Protein AF-A0A4D4KSX8-F1 (afdb_monomer)

Foldseek 3Di:
DDDDDDPPPPDDDPDDDPDVVVVLVVLQVVLVFFKKKWFFPCLVVLCVQQDDPPKDWDDDPPGSIIIIPPDDLVRSVVSCVVVVTDTPDIDTGGDDSVRSVCVVCVVVVVVVVVVVVVVVVVVVVVVVVVVVVVCVVPDPPCPPPPPDDDDPVCVVVVVVVVVPDDDD

Nearest PDB structures (foldseek):
  6wm2-assembly1_O  TM=2.993E-01  e=2.387E-01  Homo sapiens
  7dah-assembly1_A  TM=4.010E-01  e=4.544E-01  Vibrio cholerae M66-2
  5x11-assembly2_E  TM=2.199E-01  e=6.361E+00  Bacillus spizizenii str. W23

Radius of gyration: 37.86 Å; Cα contacts (8 Å, |Δi|>4): 133; chains: 1; bounding box: 85×54×89 Å

Organism: Streptomyces violaceusniger (NCBI:txid68280)

Structure (mmCIF, N/CA/C/O backbone):
data_AF-A0A4D4KSX8-F1
#
_entry.id   AF-A0A4D4KSX8-F1
#
loop_
_atom_site.group_PDB
_atom_site.id
_atom_site.type_symbol
_atom_site.label_atom_id
_atom_site.label_alt_id
_atom_site.label_comp_id
_atom_site.label_asym_id
_atom_site.label_entity_id
_atom_site.label_seq_id
_atom_site.pdbx_PDB_ins_code
_atom_site.Cartn_x
_atom_site.Cartn_y
_atom_site.Cartn_z
_atom_site.occupancy
_atom_site.B_iso_or_equiv
_atom_site.auth_seq_id
_atom_site.auth_comp_id
_atom_site.auth_asym_id
_atom_site.auth_atom_id
_atom_site.pdbx_PDB_model_num
ATOM 1 N N . MET A 1 1 ? -22.539 -34.783 -54.416 1.00 39.75 1 MET A N 1
ATOM 2 C CA . MET A 1 1 ? -21.973 -34.275 -53.146 1.00 39.75 1 MET A CA 1
ATOM 3 C C . MET A 1 1 ? -22.521 -32.879 -52.901 1.00 39.75 1 MET A C 1
ATOM 5 O O . MET A 1 1 ? -22.387 -32.039 -53.778 1.00 39.75 1 MET A O 1
ATOM 9 N N . ARG A 1 2 ? -23.217 -32.659 -51.780 1.00 43.19 2 ARG A N 1
ATOM 10 C CA . ARG A 1 2 ? -23.887 -31.394 -51.440 1.00 43.19 2 ARG A CA 1
ATOM 11 C C . ARG A 1 2 ? -23.178 -30.806 -50.218 1.00 43.19 2 ARG A C 1
ATOM 13 O O . ARG A 1 2 ? -23.174 -31.438 -49.169 1.00 43.19 2 ARG A O 1
ATOM 20 N N . TRP A 1 3 ? -22.543 -29.652 -50.384 1.00 31.44 3 TRP A N 1
ATOM 21 C CA . TRP A 1 3 ? -21.890 -28.908 -49.305 1.00 31.44 3 TRP A CA 1
ATOM 22 C C . TRP A 1 3 ? -22.972 -28.233 -48.443 1.00 31.44 3 TRP A C 1
ATOM 24 O O . TRP A 1 3 ? -23.897 -27.642 -49.002 1.00 31.44 3 TRP A O 1
ATOM 34 N N . GLN A 1 4 ? -22.893 -28.335 -47.113 1.00 44.81 4 GLN A N 1
ATOM 35 C CA . GLN A 1 4 ? -23.732 -27.551 -46.194 1.00 44.81 4 GLN A CA 1
ATOM 36 C C . GLN A 1 4 ? -22.850 -26.575 -45.403 1.00 44.81 4 GLN A C 1
ATOM 38 O O . GLN A 1 4 ? -21.812 -27.002 -44.896 1.00 44.81 4 GLN A O 1
ATOM 43 N N . PRO A 1 5 ? -23.230 -25.289 -45.276 1.00 50.88 5 PRO A N 1
ATOM 44 C CA . PRO A 1 5 ? -22.458 -24.329 -44.504 1.00 50.88 5 PRO A CA 1
ATOM 45 C C . PRO A 1 5 ? -22.745 -24.513 -43.012 1.00 50.88 5 PRO A C 1
ATOM 47 O O . PRO A 1 5 ? -23.901 -24.636 -42.599 1.00 50.88 5 PRO A O 1
ATOM 50 N N . VAL A 1 6 ? -21.694 -24.511 -42.192 1.00 56.44 6 VAL A N 1
ATOM 51 C CA . VAL A 1 6 ? -21.843 -24.531 -40.738 1.00 56.44 6 VAL A CA 1
ATOM 52 C C . VAL A 1 6 ? -22.424 -23.182 -40.296 1.00 56.44 6 VAL A C 1
ATOM 54 O O . VAL A 1 6 ? -21.813 -22.125 -40.443 1.00 56.44 6 VAL A O 1
ATOM 57 N N . GLN A 1 7 ? -23.661 -23.208 -39.803 1.00 59.38 7 GLN A N 1
ATOM 58 C CA . GLN A 1 7 ? -24.263 -22.102 -39.064 1.00 59.38 7 GLN A CA 1
ATOM 59 C C . GLN A 1 7 ? -23.554 -22.040 -37.708 1.00 59.38 7 GLN A C 1
ATOM 61 O O . GLN A 1 7 ? -23.976 -22.671 -36.736 1.00 59.38 7 GLN A O 1
ATOM 66 N N . GLN A 1 8 ? -22.416 -21.346 -37.660 1.00 54.22 8 GLN A N 1
ATOM 67 C CA . GLN A 1 8 ? -21.675 -21.141 -36.424 1.00 54.22 8 GLN A CA 1
ATOM 68 C C . GLN A 1 8 ? -22.511 -20.221 -35.528 1.00 54.22 8 GLN A C 1
ATOM 70 O O . GLN A 1 8 ? -22.573 -19.006 -35.720 1.00 54.22 8 GLN A O 1
ATOM 75 N N . ARG A 1 9 ? -23.195 -20.835 -34.557 1.00 50.84 9 ARG A N 1
ATOM 76 C CA . ARG A 1 9 ? -23.792 -20.149 -33.413 1.00 50.84 9 ARG A CA 1
ATOM 77 C C . ARG A 1 9 ? -22.776 -19.155 -32.855 1.00 50.84 9 ARG A C 1
ATOM 79 O O . ARG A 1 9 ? -21.651 -19.555 -32.553 1.00 50.84 9 ARG A O 1
ATOM 86 N N . ARG A 1 10 ? -23.185 -17.892 -32.688 1.00 53.47 10 ARG A N 1
ATOM 87 C CA . ARG A 1 10 ? -22.515 -16.955 -31.779 1.00 53.47 10 ARG A CA 1
ATOM 88 C C . ARG A 1 10 ? -22.581 -17.583 -30.386 1.00 53.47 10 ARG A C 1
ATOM 90 O O . ARG A 1 10 ? -23.589 -17.458 -29.709 1.00 53.47 10 ARG A O 1
ATOM 97 N N . GLN A 1 11 ? -21.576 -18.366 -30.025 1.00 57.44 11 GLN A N 1
ATOM 98 C CA . GLN A 1 11 ? -21.340 -18.736 -28.640 1.00 57.44 11 GLN A CA 1
ATOM 99 C C . GLN A 1 11 ? -20.521 -17.584 -28.065 1.00 57.44 11 GLN A C 1
ATOM 101 O O . GLN A 1 11 ? -19.457 -17.270 -28.605 1.00 57.44 11 GLN A O 1
ATOM 106 N N . GLU A 1 12 ? -21.073 -16.885 -27.070 1.00 53.00 12 GLU A N 1
ATOM 107 C CA . GLU A 1 12 ? -20.368 -15.815 -26.374 1.00 53.00 12 GLU A CA 1
ATOM 108 C C . GLU A 1 12 ? -19.000 -16.310 -25.867 1.00 53.00 12 GLU A C 1
ATOM 110 O O . GLU A 1 12 ? -18.851 -17.432 -25.382 1.00 53.00 12 GLU A O 1
ATOM 115 N N . CYS A 1 13 ? -17.979 -15.472 -26.039 1.00 45.88 13 CYS A N 1
ATOM 116 C CA . CYS A 1 13 ? -16.598 -15.767 -25.671 1.00 45.88 13 CYS A CA 1
ATOM 117 C C . CYS A 1 13 ? -16.455 -15.878 -24.134 1.00 45.88 13 CYS A C 1
ATOM 119 O O . CYS A 1 13 ? -16.948 -14.992 -23.438 1.00 45.88 13 CYS A O 1
ATOM 121 N N . PRO A 1 14 ? -15.747 -16.889 -23.583 1.00 55.28 14 PRO A N 1
ATOM 122 C CA . PRO A 1 14 ? -15.640 -17.119 -22.134 1.00 55.28 14 PRO A CA 1
ATOM 123 C C . PRO A 1 14 ? -14.731 -16.126 -21.387 1.00 55.28 14 PRO A C 1
ATOM 125 O O . PRO A 1 14 ? -14.620 -16.197 -20.167 1.00 55.28 14 PRO A O 1
ATOM 128 N N . ILE A 1 15 ? -14.089 -15.193 -22.092 1.00 54.66 15 ILE A N 1
ATOM 129 C CA . ILE A 1 15 ? -13.319 -14.102 -21.487 1.00 54.66 15 ILE A CA 1
ATOM 130 C C . ILE A 1 15 ? -14.170 -12.832 -21.461 1.00 54.66 15 ILE A C 1
ATOM 132 O O . ILE A 1 15 ? -14.064 -11.966 -22.330 1.00 54.66 15 ILE A O 1
ATOM 136 N N . ALA A 1 16 ? -15.050 -12.728 -20.465 1.00 61.53 16 ALA A N 1
ATOM 137 C CA . ALA A 1 16 ? -15.688 -11.457 -20.150 1.00 61.53 16 ALA A CA 1
ATOM 138 C C . ALA A 1 16 ? -14.582 -10.422 -19.886 1.00 61.53 16 ALA A C 1
ATOM 140 O O . ALA A 1 16 ? -13.744 -10.620 -19.006 1.00 61.53 16 ALA A O 1
ATOM 141 N N . ARG A 1 17 ? -14.535 -9.340 -20.676 1.00 61.88 17 ARG A N 1
ATOM 142 C CA . ARG A 1 17 ? -13.684 -8.197 -20.329 1.00 61.88 17 ARG A CA 1
ATOM 143 C C . ARG A 1 17 ? -14.209 -7.644 -19.001 1.00 61.88 17 ARG A C 1
ATOM 145 O O . ARG A 1 17 ? -15.405 -7.366 -18.939 1.00 61.88 17 ARG A O 1
ATOM 152 N N . PRO A 1 18 ? -13.369 -7.500 -17.966 1.00 61.62 18 PRO A N 1
ATOM 153 C CA . PRO A 1 18 ? -13.794 -6.830 -16.747 1.00 61.62 18 PRO A CA 1
ATOM 154 C C . PRO A 1 18 ? -14.253 -5.408 -17.082 1.00 61.62 18 PRO A C 1
ATOM 156 O O . PRO A 1 18 ? -13.638 -4.730 -17.910 1.00 61.62 18 PRO A O 1
ATOM 159 N N . GLU A 1 19 ? -15.347 -4.979 -16.452 1.00 68.25 19 GLU A N 1
ATOM 160 C CA . GLU A 1 19 ? -15.811 -3.594 -16.518 1.00 68.25 19 GLU A CA 1
ATOM 161 C C . GLU A 1 19 ? -14.662 -2.651 -16.107 1.00 68.25 19 GLU A C 1
ATOM 163 O O . GLU A 1 19 ? -13.876 -2.998 -15.215 1.00 68.25 19 GLU A O 1
ATOM 168 N N . PRO A 1 20 ? -14.527 -1.472 -16.738 1.00 70.06 20 PRO A N 1
ATOM 169 C CA . PRO A 1 20 ? -13.391 -0.571 -16.527 1.00 70.06 20 PRO A CA 1
ATOM 170 C C . PRO A 1 20 ? -13.176 -0.185 -15.054 1.00 70.06 20 PRO A C 1
ATOM 172 O O . PRO A 1 20 ? -12.032 -0.056 -14.620 1.00 70.06 20 PRO A O 1
ATOM 175 N N . ASP A 1 21 ? -14.246 -0.094 -14.262 1.00 68.00 21 ASP A N 1
ATOM 176 C CA . ASP A 1 21 ? -14.169 0.204 -12.826 1.00 68.00 21 ASP A CA 1
ATOM 177 C C . ASP A 1 21 ? -13.511 -0.928 -12.016 1.00 68.00 21 ASP A C 1
ATOM 179 O O . ASP A 1 21 ? -12.827 -0.682 -11.023 1.00 68.00 21 ASP A O 1
ATOM 183 N N . LEU A 1 22 ? -13.676 -2.177 -12.458 1.00 66.88 22 LEU A N 1
ATOM 184 C CA . LEU A 1 22 ? -13.124 -3.365 -11.805 1.00 66.88 22 LEU A CA 1
ATOM 185 C C . LEU A 1 22 ? -11.634 -3.531 -12.131 1.00 66.88 22 LEU A C 1
ATOM 187 O O . LEU A 1 22 ? -10.848 -3.889 -11.258 1.00 66.88 22 LEU A O 1
ATOM 191 N N . LEU A 1 23 ? -11.240 -3.184 -13.362 1.00 72.44 23 LEU A N 1
ATOM 192 C CA . LEU A 1 23 ? -9.834 -3.047 -13.765 1.00 72.44 23 LEU A CA 1
ATOM 193 C C . LEU A 1 23 ? -9.110 -1.972 -12.951 1.00 72.44 23 LEU A C 1
ATOM 195 O O . LEU A 1 23 ? -7.971 -2.170 -12.538 1.00 72.44 23 LEU A O 1
ATOM 199 N N . LEU A 1 24 ? -9.775 -0.841 -12.710 1.00 72.38 24 LEU A N 1
ATOM 200 C CA . LEU A 1 24 ? -9.222 0.257 -11.927 1.00 72.38 24 LEU A CA 1
ATOM 201 C C . LEU A 1 24 ? -9.035 -0.126 -10.453 1.00 72.38 24 LEU A C 1
ATOM 203 O O . LEU A 1 24 ? -7.970 0.115 -9.886 1.00 72.38 24 LEU A O 1
ATOM 207 N N . ALA A 1 25 ? -10.059 -0.723 -9.838 1.00 67.88 25 ALA A N 1
ATOM 208 C CA . ALA A 1 25 ? -9.995 -1.171 -8.449 1.00 67.88 25 ALA A CA 1
ATOM 209 C C . ALA A 1 25 ? -8.891 -2.216 -8.241 1.00 67.88 25 ALA A C 1
ATOM 211 O O . ALA A 1 25 ? -8.173 -2.168 -7.243 1.00 67.88 25 ALA A O 1
ATOM 212 N N . GLU A 1 26 ? -8.720 -3.116 -9.209 1.00 66.81 26 GLU A N 1
ATOM 213 C CA . GLU A 1 26 ? -7.671 -4.128 -9.182 1.00 66.81 26 GLU A CA 1
ATOM 214 C C . GLU A 1 26 ? -6.273 -3.519 -9.309 1.00 66.81 26 GLU A C 1
ATOM 216 O O . GLU A 1 26 ? -5.395 -3.846 -8.517 1.00 66.81 26 GLU A O 1
ATOM 221 N N . LEU A 1 27 ? -6.084 -2.569 -10.228 1.00 70.25 27 LEU A N 1
ATOM 222 C CA . LEU A 1 27 ? -4.806 -1.877 -10.399 1.00 70.25 27 LEU A CA 1
ATOM 223 C C . LEU A 1 27 ? -4.390 -1.121 -9.130 1.00 70.25 27 LEU A C 1
ATOM 225 O O . LEU A 1 27 ? -3.236 -1.173 -8.709 1.00 70.25 27 LEU A O 1
ATOM 229 N N . VAL A 1 28 ? -5.335 -0.421 -8.498 1.00 70.00 28 VAL A N 1
ATOM 230 C CA . VAL A 1 28 ? -5.083 0.285 -7.236 1.00 70.00 28 VAL A CA 1
ATOM 231 C C . VAL A 1 28 ? -4.750 -0.716 -6.130 1.00 70.00 28 VAL A C 1
ATOM 233 O O . VAL A 1 28 ? -3.839 -0.461 -5.349 1.00 70.00 28 VAL A O 1
ATOM 236 N N . ARG A 1 29 ? -5.426 -1.870 -6.078 1.00 64.69 29 ARG A N 1
ATOM 237 C CA . ARG A 1 29 ? -5.155 -2.941 -5.109 1.00 64.69 29 ARG A CA 1
ATOM 238 C C . ARG A 1 29 ? -3.765 -3.553 -5.292 1.00 64.69 29 ARG A C 1
ATOM 240 O O . ARG A 1 29 ? -3.052 -3.689 -4.301 1.00 64.69 29 ARG A O 1
ATOM 247 N N . GLU A 1 30 ? -3.371 -3.875 -6.524 1.00 62.47 30 GLU A N 1
ATOM 248 C CA . GLU A 1 30 ? -2.031 -4.388 -6.848 1.00 62.47 30 GLU A CA 1
ATOM 249 C C . GLU A 1 30 ? -0.929 -3.380 -6.494 1.00 62.47 30 GLU A C 1
ATOM 251 O O . GLU A 1 30 ? 0.123 -3.772 -5.995 1.00 62.47 30 GLU A O 1
ATOM 256 N N . ALA A 1 31 ? -1.197 -2.081 -6.644 1.00 62.41 31 ALA A N 1
ATOM 257 C CA . ALA A 1 31 ? -0.298 -1.006 -6.223 1.00 62.41 31 ALA A CA 1
ATOM 258 C C . ALA A 1 31 ? -0.326 -0.709 -4.701 1.00 62.41 31 ALA A C 1
ATOM 260 O O . ALA A 1 31 ? 0.245 0.286 -4.256 1.00 62.41 31 ALA A O 1
ATOM 261 N N . GLY A 1 32 ? -0.995 -1.533 -3.879 1.00 61.25 32 GLY A N 1
ATOM 262 C CA . GLY A 1 32 ? -1.063 -1.371 -2.415 1.00 61.25 32 GLY A CA 1
ATOM 263 C C . GLY A 1 32 ? -2.142 -0.397 -1.914 1.00 61.25 32 GLY A C 1
ATOM 264 O O . GLY A 1 32 ? -2.080 0.100 -0.788 1.00 61.25 32 GLY A O 1
ATOM 265 N N . GLY A 1 33 ? -3.140 -0.098 -2.741 1.00 64.25 33 GLY A N 1
ATOM 266 C CA . GLY A 1 33 ? -4.096 0.992 -2.553 1.00 64.25 33 GLY A CA 1
ATOM 267 C C . GLY A 1 33 ? -5.316 0.733 -1.676 1.00 64.25 33 GLY A C 1
ATOM 268 O O . GLY A 1 33 ? -6.119 1.650 -1.534 1.00 64.25 33 GLY A O 1
ATOM 269 N N . ASP A 1 34 ? -5.453 -0.435 -1.047 1.00 75.62 34 ASP A N 1
ATOM 270 C CA . ASP A 1 34 ? -6.447 -0.642 0.021 1.00 75.62 34 ASP A CA 1
ATOM 271 C C . ASP A 1 34 ? -5.747 -1.029 1.328 1.00 75.62 34 ASP A C 1
ATOM 273 O O . ASP A 1 34 ? -5.920 -2.108 1.898 1.00 75.62 34 ASP A O 1
ATOM 277 N N . THR A 1 35 ? -4.866 -0.126 1.759 1.00 88.62 35 THR A N 1
ATOM 278 C CA . THR A 1 35 ? -4.089 -0.261 2.989 1.00 88.62 35 THR A CA 1
ATOM 279 C C . THR A 1 35 ? -4.730 0.570 4.095 1.00 88.62 35 THR A C 1
ATOM 281 O O . THR A 1 35 ? -5.058 1.743 3.915 1.00 88.62 35 THR A O 1
ATOM 284 N N . VAL A 1 36 ? -4.865 0.003 5.287 1.00 94.06 36 VAL A N 1
ATOM 285 C CA . VAL A 1 36 ? -5.298 0.715 6.490 1.00 94.06 36 VAL A CA 1
ATOM 286 C C . VAL A 1 36 ? -4.081 1.068 7.333 1.00 94.06 36 VAL A C 1
ATOM 288 O O . VAL A 1 36 ? -3.314 0.196 7.736 1.00 94.06 36 VAL A O 1
ATOM 291 N N . LYS A 1 37 ? -3.920 2.357 7.633 1.00 95.06 37 LYS A N 1
ATOM 292 C CA . LYS A 1 37 ? -2.956 2.833 8.621 1.00 95.06 37 LYS A CA 1
ATOM 293 C C . LYS A 1 37 ? -3.536 2.643 10.019 1.00 95.06 37 LYS A C 1
ATOM 295 O O . LYS A 1 37 ? -4.665 3.059 10.288 1.00 95.06 37 LYS A O 1
ATOM 300 N N . VAL A 1 38 ? -2.743 2.063 10.909 1.00 97.00 38 VAL A N 1
ATOM 301 C CA . VAL A 1 38 ? -3.078 1.862 12.320 1.00 97.00 38 VAL A CA 1
ATOM 302 C C . VAL A 1 38 ? -1.963 2.461 13.166 1.00 97.00 38 VAL A C 1
ATOM 304 O O . VAL A 1 38 ? -0.815 2.055 13.019 1.00 97.00 38 VAL A O 1
ATOM 307 N N . ALA A 1 39 ? -2.282 3.396 14.060 1.00 97.31 39 ALA A N 1
ATOM 308 C CA . ALA A 1 39 ? -1.336 3.893 15.060 1.00 97.31 39 ALA A CA 1
ATOM 309 C C . ALA A 1 39 ? -1.769 3.450 16.461 1.00 97.31 39 ALA A C 1
ATOM 311 O O . ALA A 1 39 ? -2.924 3.635 16.847 1.00 97.31 39 ALA A O 1
ATOM 312 N N . THR A 1 40 ? -0.862 2.845 17.226 1.00 96.62 40 THR A N 1
ATOM 313 C CA . THR A 1 40 ? -1.144 2.273 18.549 1.00 96.62 40 THR A CA 1
ATOM 314 C C . THR A 1 40 ? 0.132 2.074 19.364 1.00 96.62 40 THR A C 1
ATOM 316 O O . THR A 1 40 ? 1.175 1.704 18.835 1.00 96.62 40 THR A O 1
ATOM 319 N N . ARG A 1 41 ? 0.029 2.211 20.691 1.00 93.12 41 ARG A N 1
ATOM 320 C CA . ARG A 1 41 ? 1.125 1.914 21.632 1.00 93.12 41 ARG A CA 1
ATOM 321 C C . ARG A 1 41 ? 1.502 0.429 21.672 1.00 93.12 41 ARG A C 1
ATOM 323 O O . ARG A 1 41 ? 2.564 0.068 22.171 1.00 93.12 41 ARG A O 1
ATOM 330 N N . GLY A 1 42 ? 0.619 -0.450 21.190 1.00 88.56 42 GLY A N 1
ATOM 331 C CA . GLY A 1 42 ? 0.809 -1.901 21.181 1.00 88.56 42 GLY A CA 1
ATOM 332 C C . GLY A 1 42 ? 0.886 -2.497 19.772 1.00 88.56 42 GLY A C 1
ATOM 333 O O . GLY A 1 42 ? 0.045 -3.338 19.447 1.00 88.56 42 GLY A O 1
ATOM 334 N N . PRO A 1 43 ? 1.862 -2.115 18.926 1.00 93.50 43 PRO A N 1
ATOM 335 C CA . PRO A 1 43 ? 1.925 -2.550 17.529 1.00 93.50 43 PRO A CA 1
ATOM 336 C C . PRO A 1 43 ? 2.218 -4.052 17.403 1.00 93.50 43 PRO A C 1
ATOM 338 O O . PRO A 1 43 ? 1.653 -4.718 16.545 1.00 93.50 43 PRO A O 1
ATOM 341 N N . ALA A 1 44 ? 3.042 -4.628 18.286 1.00 92.94 44 ALA A N 1
ATOM 342 C CA . ALA A 1 44 ? 3.283 -6.075 18.312 1.00 92.94 44 ALA A CA 1
ATOM 343 C C . ALA A 1 44 ? 1.994 -6.854 18.625 1.00 92.94 44 ALA A C 1
ATOM 345 O O . ALA A 1 44 ? 1.567 -7.692 17.843 1.00 92.94 44 ALA A O 1
ATOM 346 N N . ARG A 1 45 ? 1.300 -6.472 19.701 1.00 93.94 45 ARG A N 1
ATOM 347 C CA . ARG A 1 45 ? 0.034 -7.101 20.097 1.00 93.94 45 ARG A CA 1
ATOM 348 C C . ARG A 1 45 ? -1.066 -6.929 19.044 1.00 93.94 45 ARG A C 1
ATOM 350 O O . ARG A 1 45 ? -1.893 -7.816 18.866 1.00 93.94 45 ARG A O 1
ATOM 357 N N . SER A 1 46 ? -1.074 -5.798 18.342 1.00 94.69 46 SER A N 1
ATOM 358 C CA . SER A 1 46 ? -1.998 -5.563 17.229 1.00 94.69 46 SER A CA 1
ATOM 359 C C . SER A 1 46 ? -1.700 -6.470 16.041 1.00 94.69 46 SER A C 1
ATOM 361 O O . SER A 1 46 ? -2.639 -7.004 15.464 1.00 94.69 46 SER A O 1
ATOM 363 N N . ARG A 1 47 ? -0.422 -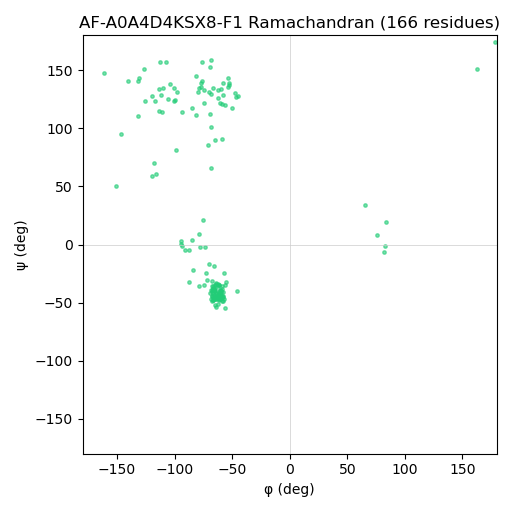6.701 15.700 1.00 95.56 47 ARG A N 1
ATOM 364 C CA . ARG A 1 47 ? -0.053 -7.681 14.665 1.00 95.56 47 ARG A CA 1
ATOM 365 C C . ARG A 1 47 ? -0.603 -9.063 14.998 1.00 95.56 47 ARG A C 1
ATOM 367 O O . ARG A 1 47 ? -1.242 -9.666 14.144 1.00 95.56 47 ARG A O 1
ATOM 374 N N . ASP A 1 48 ? -0.426 -9.510 16.237 1.00 95.12 48 ASP A N 1
ATOM 375 C CA . ASP A 1 48 ? -0.867 -10.841 16.664 1.00 95.12 48 ASP A CA 1
ATOM 376 C C . ASP A 1 48 ? -2.390 -11.015 16.548 1.00 95.12 48 ASP A C 1
ATOM 378 O O . ASP A 1 48 ? -2.870 -12.036 16.067 1.00 95.12 48 ASP A O 1
ATOM 382 N N . VAL A 1 49 ? -3.158 -10.002 16.960 1.00 95.88 49 VAL A N 1
ATOM 383 C CA . VAL A 1 49 ? -4.633 -10.035 16.946 1.00 95.88 49 VAL A CA 1
ATOM 384 C C . VAL A 1 49 ? -5.215 -9.894 15.534 1.00 95.88 49 VAL A C 1
ATOM 386 O O . VAL A 1 49 ? -6.270 -10.454 15.221 1.00 95.88 49 VAL A O 1
ATOM 389 N N . LEU A 1 50 ? -4.565 -9.109 14.675 1.00 96.06 50 LEU A N 1
ATOM 390 C CA . LEU A 1 50 ? -5.046 -8.853 13.318 1.00 96.06 50 LEU A CA 1
ATOM 391 C C . LEU A 1 50 ? -4.629 -9.946 12.331 1.00 96.06 50 LEU A C 1
ATOM 393 O O . LEU A 1 50 ? -5.304 -10.099 11.313 1.00 96.06 50 LEU A O 1
ATOM 397 N N . ALA A 1 51 ? -3.578 -10.712 12.642 1.00 95.25 51 ALA A N 1
ATOM 398 C CA . ALA A 1 51 ? -3.098 -11.806 11.812 1.00 95.25 51 ALA A CA 1
ATOM 399 C C . ALA A 1 51 ? -4.219 -12.797 11.463 1.00 95.25 51 ALA A C 1
ATOM 401 O O . ALA A 1 51 ? -5.066 -13.162 12.282 1.00 95.25 51 ALA A O 1
ATOM 402 N N . GLY A 1 52 ? -4.218 -13.243 10.213 1.00 93.00 52 GLY A N 1
ATOM 403 C CA . GLY A 1 52 ? -5.197 -14.184 9.700 1.00 93.00 52 GLY A CA 1
ATOM 404 C C . GLY A 1 52 ? -4.970 -14.474 8.220 1.00 93.00 52 GLY A C 1
ATOM 405 O O . GLY A 1 52 ? -4.110 -13.855 7.590 1.00 93.00 52 GLY A O 1
ATOM 406 N N . PRO A 1 53 ? -5.726 -15.421 7.645 1.00 90.62 53 PRO A N 1
ATOM 407 C CA . PRO A 1 53 ? -5.631 -15.735 6.226 1.00 90.62 53 PRO A CA 1
ATOM 408 C C . PRO A 1 53 ? -5.917 -14.498 5.364 1.00 90.62 53 PRO A C 1
ATOM 410 O O . PRO A 1 53 ? -6.942 -13.846 5.548 1.00 90.62 53 PRO A O 1
ATOM 413 N N . GLY A 1 54 ? -5.020 -14.189 4.424 1.00 87.88 54 GLY A N 1
ATOM 414 C CA . GLY A 1 54 ? -5.182 -13.065 3.493 1.00 87.88 54 GLY A CA 1
ATOM 415 C C . GLY A 1 54 ?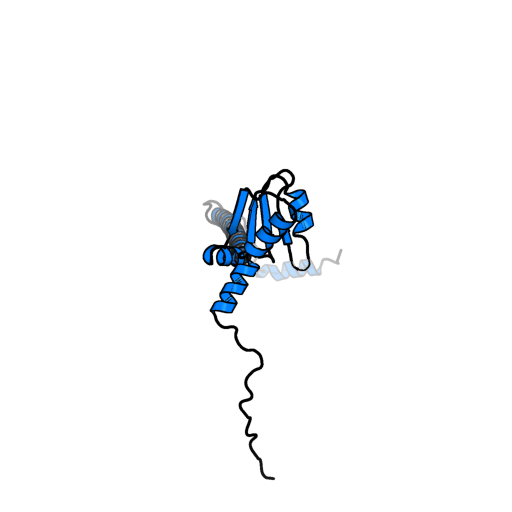 -4.922 -11.674 4.083 1.00 87.88 54 GLY A C 1
ATOM 416 O O . GLY A 1 54 ? -5.179 -10.690 3.397 1.00 87.88 54 GLY A O 1
ATOM 417 N N . VAL A 1 55 ? -4.417 -11.584 5.318 1.00 93.06 55 VAL A N 1
ATOM 418 C CA . VAL A 1 55 ? -4.030 -10.319 5.957 1.00 93.06 55 VAL A CA 1
ATOM 419 C C . VAL A 1 55 ? -2.516 -10.156 5.872 1.00 93.06 55 VAL A C 1
ATOM 421 O O . VAL A 1 55 ? -1.784 -11.006 6.377 1.00 93.06 55 VAL A O 1
ATOM 424 N N . ASP A 1 56 ? -2.052 -9.056 5.283 1.00 92.56 56 ASP A N 1
ATOM 425 C CA . ASP A 1 56 ? -0.642 -8.658 5.325 1.00 92.56 56 ASP A CA 1
ATOM 426 C C . ASP A 1 56 ? -0.472 -7.416 6.207 1.00 92.56 56 ASP A C 1
ATOM 428 O O . ASP A 1 56 ? -1.272 -6.477 6.156 1.00 92.56 56 ASP A O 1
ATOM 432 N N . ILE A 1 57 ? 0.545 -7.441 7.074 1.00 94.31 57 ILE A N 1
ATOM 433 C CA . ILE A 1 57 ? 0.791 -6.391 8.064 1.00 94.31 57 ILE A CA 1
ATOM 434 C C . ILE A 1 57 ? 2.255 -5.981 8.018 1.00 94.31 57 ILE A C 1
ATOM 436 O O . ILE A 1 57 ? 3.140 -6.694 8.494 1.00 94.31 57 ILE A O 1
ATOM 440 N N . THR A 1 58 ? 2.503 -4.769 7.539 1.00 93.19 58 THR A N 1
ATOM 441 C CA . THR A 1 58 ? 3.835 -4.170 7.488 1.00 93.19 58 THR A CA 1
ATOM 442 C C . THR A 1 58 ? 3.977 -3.065 8.533 1.00 93.19 58 THR A C 1
ATOM 444 O O . THR A 1 58 ? 3.009 -2.508 9.050 1.00 93.19 58 THR A O 1
ATOM 447 N N . GLY A 1 59 ? 5.214 -2.767 8.918 1.00 90.69 59 GLY A N 1
ATOM 448 C CA . GLY A 1 59 ? 5.525 -1.682 9.846 1.00 90.69 59 GLY A CA 1
ATOM 449 C C . GLY A 1 59 ? 6.926 -1.835 10.418 1.00 90.69 59 GLY A C 1
ATOM 450 O O . GLY A 1 59 ? 7.424 -2.951 10.566 1.00 90.69 59 GLY A O 1
ATOM 451 N N . GLN A 1 60 ? 7.560 -0.722 10.761 1.00 90.06 60 GLN A N 1
ATOM 452 C CA . GLN A 1 60 ? 8.920 -0.730 11.287 1.00 90.06 60 GLN A CA 1
ATOM 453 C C . GLN A 1 60 ? 8.946 -1.187 12.754 1.00 90.06 60 GLN A C 1
ATOM 455 O O . GLN A 1 60 ? 8.073 -0.833 13.548 1.00 90.06 60 GLN A O 1
ATOM 460 N N . VAL A 1 61 ? 9.949 -1.983 13.137 1.00 86.06 61 VAL A N 1
ATOM 461 C CA . VAL A 1 61 ? 10.146 -2.386 14.540 1.00 86.06 61 VAL A CA 1
ATOM 462 C C . VAL A 1 61 ? 10.420 -1.145 15.394 1.00 86.06 61 VAL A C 1
ATOM 464 O O . VAL A 1 61 ? 11.224 -0.296 15.019 1.00 86.06 61 VAL A O 1
ATOM 467 N N . GLY A 1 62 ? 9.733 -1.033 16.533 1.00 86.38 62 GLY A N 1
ATOM 468 C CA . GLY A 1 62 ? 9.813 0.133 17.421 1.00 86.38 62 GLY A CA 1
ATOM 469 C C . GLY A 1 62 ? 8.937 1.322 17.007 1.00 86.38 62 GLY A C 1
ATOM 470 O O . GLY A 1 62 ? 8.821 2.264 17.783 1.00 86.38 62 GLY A O 1
ATOM 471 N N . SER A 1 63 ? 8.292 1.276 15.836 1.00 92.19 63 SER A N 1
ATOM 472 C CA . SER A 1 63 ? 7.260 2.245 15.452 1.00 92.19 63 SER A CA 1
ATOM 473 C C . SER A 1 63 ? 5.913 1.887 16.078 1.00 92.19 63 SER A C 1
ATOM 475 O O . SER A 1 63 ? 5.570 0.708 16.167 1.00 92.19 63 SER A O 1
ATOM 477 N N . GLU A 1 64 ? 5.130 2.901 16.449 1.00 95.25 64 GLU A N 1
ATOM 478 C CA . GLU A 1 64 ? 3.720 2.762 16.845 1.00 95.25 64 GLU A CA 1
ATOM 479 C C . GLU A 1 64 ? 2.778 2.605 15.635 1.00 95.25 64 GLU A C 1
ATOM 481 O O . GLU A 1 64 ? 1.574 2.431 15.812 1.00 95.25 64 GLU A O 1
ATOM 486 N N . GLU A 1 65 ? 3.302 2.651 14.404 1.00 95.81 65 GLU A N 1
ATOM 487 C CA . GLU A 1 65 ? 2.516 2.579 13.170 1.00 95.81 65 GLU A CA 1
ATOM 488 C C . GLU A 1 65 ? 2.603 1.216 12.469 1.00 95.81 65 GLU A C 1
ATOM 490 O O . GLU A 1 65 ? 3.681 0.637 12.296 1.00 95.81 65 GLU A O 1
ATOM 495 N N . LEU A 1 66 ? 1.449 0.750 11.991 1.00 95.19 66 LEU A N 1
ATOM 496 C CA . LEU A 1 66 ? 1.276 -0.419 11.137 1.00 95.19 66 LEU A CA 1
ATOM 497 C C . LEU A 1 66 ? 0.493 -0.045 9.877 1.00 95.19 66 LEU A C 1
ATOM 499 O O . LEU A 1 66 ? -0.373 0.832 9.897 1.00 95.19 66 LEU A O 1
ATOM 503 N N . HIS A 1 67 ? 0.762 -0.774 8.804 1.00 94.62 67 HIS A N 1
ATOM 504 C CA . HIS A 1 67 ? -0.013 -0.767 7.574 1.00 94.62 67 HIS A CA 1
ATOM 505 C C . HIS A 1 67 ? -0.594 -2.165 7.382 1.00 94.62 67 HIS A C 1
ATOM 507 O O . HIS A 1 67 ? 0.143 -3.147 7.395 1.00 94.62 67 HIS A O 1
ATOM 513 N N . VAL A 1 68 ? -1.915 -2.252 7.266 1.00 94.31 68 VAL A N 1
ATOM 514 C CA . VAL A 1 68 ? -2.658 -3.514 7.206 1.00 94.31 68 VAL A CA 1
ATOM 515 C C . VAL A 1 68 ? -3.412 -3.582 5.886 1.00 94.31 68 VAL A C 1
ATOM 517 O O . VAL A 1 68 ? -4.172 -2.669 5.575 1.00 94.31 68 VAL A O 1
ATOM 520 N N . THR A 1 69 ? -3.246 -4.664 5.136 1.00 91.88 69 THR A N 1
ATOM 521 C CA . THR A 1 69 ? -4.073 -4.989 3.965 1.00 91.88 69 THR A CA 1
ATOM 522 C C . THR A 1 69 ? -4.909 -6.239 4.248 1.00 91.88 69 THR A C 1
ATOM 524 O O . THR A 1 69 ? -4.597 -7.021 5.147 1.00 91.88 69 THR A O 1
ATOM 527 N N . GLY A 1 70 ? -6.017 -6.410 3.524 1.00 90.19 70 GLY A N 1
ATOM 528 C CA . GLY A 1 70 ? -6.912 -7.564 3.690 1.00 90.19 70 GLY A CA 1
ATOM 529 C C . GLY A 1 70 ? -7.926 -7.448 4.836 1.00 90.19 70 GLY A C 1
ATOM 530 O O . GLY A 1 70 ? -8.750 -8.342 5.002 1.00 90.19 70 GLY A O 1
ATOM 531 N N . LEU A 1 71 ? -7.914 -6.345 5.594 1.00 93.25 71 LEU A N 1
ATOM 532 C CA . LEU A 1 71 ? -8.946 -6.009 6.578 1.00 93.25 71 LEU A CA 1
ATOM 533 C C . LEU A 1 71 ? -9.424 -4.572 6.395 1.00 93.25 71 LEU A C 1
ATOM 535 O O . LEU A 1 71 ? -8.641 -3.653 6.158 1.00 93.25 71 LEU A O 1
ATOM 539 N N . THR A 1 72 ? -10.717 -4.358 6.599 1.00 92.44 72 THR A N 1
ATOM 540 C CA . THR A 1 72 ? -11.294 -3.020 6.635 1.00 92.44 72 THR A CA 1
ATOM 541 C C . THR A 1 72 ? -10.978 -2.311 7.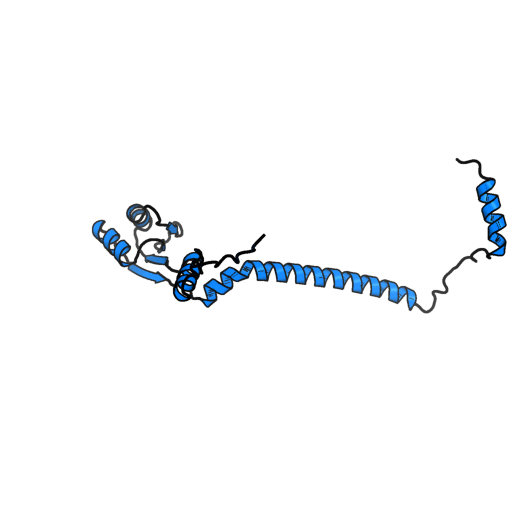953 1.00 92.44 72 THR A C 1
ATOM 543 O O . THR A 1 72 ? -10.816 -2.922 9.010 1.00 92.44 72 THR A O 1
ATOM 546 N N . THR A 1 73 ? -11.020 -0.977 7.927 1.00 95.38 73 THR A N 1
ATOM 547 C CA . THR A 1 73 ? -10.996 -0.108 9.119 1.00 95.38 73 THR A CA 1
ATOM 548 C C . THR A 1 73 ? -11.963 -0.593 10.207 1.00 95.38 73 THR A C 1
ATOM 550 O O . THR A 1 73 ? -11.636 -0.577 11.387 1.00 95.38 73 THR A O 1
ATOM 553 N N . ARG A 1 74 ? -13.161 -1.051 9.820 1.00 95.56 74 ARG A N 1
ATOM 554 C CA . ARG A 1 74 ? -14.182 -1.507 10.771 1.00 95.56 74 ARG A CA 1
ATOM 555 C C . ARG A 1 74 ? -13.762 -2.798 11.471 1.00 95.56 74 ARG A C 1
ATOM 557 O O . ARG A 1 74 ? -13.881 -2.876 12.688 1.00 95.56 74 ARG A O 1
ATOM 564 N N . GLU A 1 75 ? -13.281 -3.785 10.722 1.00 96.31 75 GLU A N 1
ATOM 565 C CA . GLU A 1 75 ? -12.838 -5.070 11.280 1.00 96.31 75 GLU A CA 1
ATOM 566 C C . GLU A 1 75 ? -11.629 -4.892 12.197 1.00 96.31 75 GLU A C 1
ATOM 568 O O . GLU A 1 75 ? -11.598 -5.460 13.287 1.00 96.31 75 GLU A O 1
ATOM 573 N N . ILE A 1 76 ? -10.674 -4.048 11.795 1.00 96.81 76 ILE A N 1
ATOM 574 C CA . ILE A 1 76 ? -9.503 -3.716 12.614 1.00 96.81 76 ILE A CA 1
ATOM 575 C C . ILE A 1 76 ? -9.936 -3.053 13.923 1.00 96.81 76 ILE A C 1
ATOM 577 O O . ILE A 1 76 ? -9.490 -3.463 14.992 1.00 96.81 76 ILE A O 1
ATOM 581 N N . GLY A 1 77 ? -10.825 -2.058 13.853 1.00 96.88 77 GLY A N 1
ATOM 582 C CA . GLY A 1 77 ? -11.327 -1.366 15.039 1.00 96.88 77 GLY A CA 1
ATOM 583 C C . GLY A 1 77 ? -12.076 -2.296 15.994 1.00 96.88 77 GLY A C 1
ATOM 584 O O . GLY A 1 77 ? -11.867 -2.220 17.203 1.00 96.88 77 GLY A O 1
ATOM 585 N N . LEU A 1 78 ? -12.900 -3.202 15.457 1.00 98.00 78 LEU A N 1
ATOM 586 C CA . LEU A 1 78 ? -13.650 -4.168 16.259 1.00 98.00 78 LEU A CA 1
ATOM 587 C C . LEU A 1 78 ? -12.711 -5.144 16.978 1.00 98.00 78 LEU A C 1
ATOM 589 O O . LEU A 1 78 ? -12.767 -5.245 18.201 1.00 98.00 78 LEU A O 1
ATOM 593 N N . LYS A 1 79 ? -11.789 -5.778 16.243 1.00 97.19 79 LYS A N 1
ATOM 594 C CA . LYS A 1 79 ? -10.791 -6.685 16.828 1.00 97.19 79 LYS A CA 1
ATOM 595 C C . LYS A 1 79 ? -9.925 -5.976 17.872 1.00 97.19 79 LYS A C 1
ATOM 597 O O . LYS A 1 79 ? -9.687 -6.502 18.954 1.00 97.19 79 LYS A O 1
ATOM 602 N N . ALA A 1 80 ? -9.464 -4.759 17.588 1.00 96.75 80 ALA A N 1
ATOM 603 C CA . ALA A 1 80 ? -8.675 -3.996 18.549 1.00 96.75 80 ALA A CA 1
ATOM 604 C C . ALA A 1 80 ? -9.460 -3.732 19.845 1.00 96.75 80 ALA A C 1
ATOM 606 O O . ALA A 1 80 ? -8.925 -3.939 20.936 1.00 96.75 80 ALA A O 1
ATOM 607 N N . ALA A 1 81 ? -10.734 -3.344 19.736 1.00 96.81 81 ALA A N 1
ATOM 608 C CA . ALA A 1 81 ? -11.598 -3.088 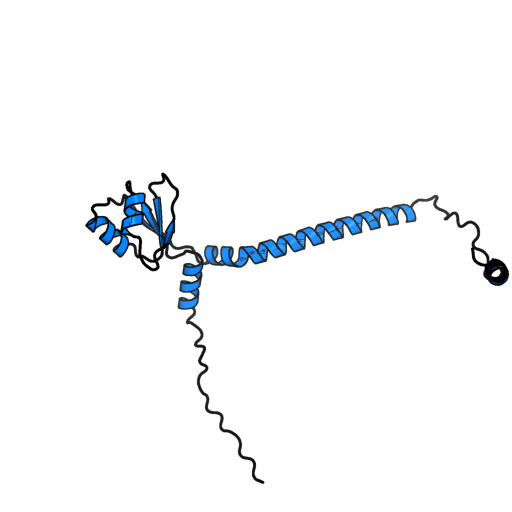20.884 1.00 96.81 81 ALA A CA 1
ATOM 609 C C . ALA A 1 81 ? -11.869 -4.352 21.717 1.00 96.81 81 ALA A C 1
ATOM 611 O O . ALA A 1 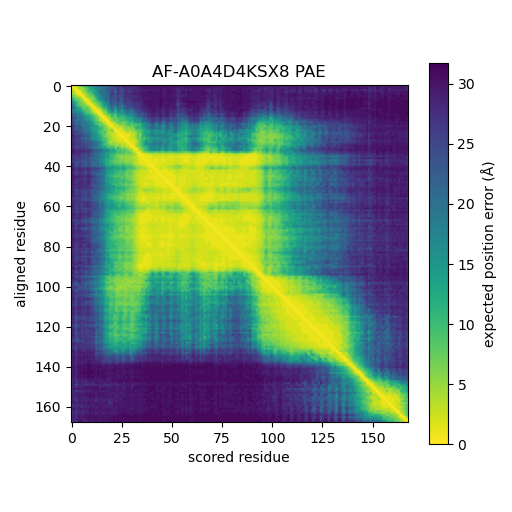81 ? -11.728 -4.305 22.938 1.00 96.81 81 ALA A O 1
ATOM 612 N N . GLU A 1 82 ? -12.181 -5.483 21.076 1.00 97.56 82 GLU A N 1
ATOM 613 C CA . GLU A 1 82 ? -12.396 -6.781 21.741 1.00 97.56 82 GLU A CA 1
ATOM 614 C C . GLU A 1 82 ? -11.193 -7.205 22.590 1.00 97.56 82 GLU A C 1
ATOM 616 O O . GLU A 1 82 ? -11.341 -7.774 23.671 1.00 97.56 82 GLU A O 1
ATOM 621 N N . HIS A 1 83 ? -9.988 -6.868 22.131 1.00 96.62 83 HIS A N 1
ATOM 622 C CA . HIS A 1 83 ? -8.749 -7.178 22.828 1.00 96.62 83 HIS A CA 1
ATOM 623 C C . HIS A 1 83 ? -8.238 -6.037 23.724 1.00 96.62 83 HIS A C 1
ATOM 625 O O . HIS A 1 83 ? -7.169 -6.179 24.326 1.00 96.62 83 HIS A O 1
ATOM 631 N N . GLY A 1 84 ? -8.959 -4.919 23.850 1.00 96.19 84 GLY A N 1
ATOM 632 C CA . GLY A 1 84 ? -8.560 -3.776 24.680 1.00 96.19 84 GLY A CA 1
ATOM 633 C C . GLY A 1 84 ? -7.291 -3.071 24.188 1.00 96.19 84 GLY A C 1
ATOM 634 O O . GLY A 1 84 ? -6.467 -2.634 24.990 1.00 96.19 84 GLY A O 1
ATOM 635 N N . ILE A 1 85 ? -7.083 -3.021 22.872 1.00 96.44 85 ILE A N 1
ATOM 636 C CA . ILE A 1 85 ? -5.957 -2.338 22.234 1.00 96.44 85 ILE A CA 1
ATOM 637 C C . ILE A 1 85 ? -6.398 -0.915 21.860 1.00 96.44 85 ILE A C 1
ATOM 639 O O . ILE A 1 85 ? -7.254 -0.759 20.988 1.00 96.44 85 ILE A O 1
ATOM 643 N N . PRO A 1 86 ? -5.824 0.138 22.469 1.00 95.75 86 PRO A N 1
ATOM 644 C CA . PRO A 1 86 ? -6.143 1.504 22.084 1.00 95.75 86 PRO A CA 1
ATOM 645 C C . PRO A 1 86 ? -5.561 1.817 20.703 1.00 95.75 86 PRO A C 1
ATOM 647 O O . PRO A 1 86 ? -4.375 1.581 20.452 1.00 95.75 86 PRO A O 1
ATOM 650 N N . LEU A 1 87 ? -6.391 2.382 19.829 1.00 96.81 87 LEU A N 1
ATOM 651 C CA . LEU A 1 87 ? -5.979 2.913 18.533 1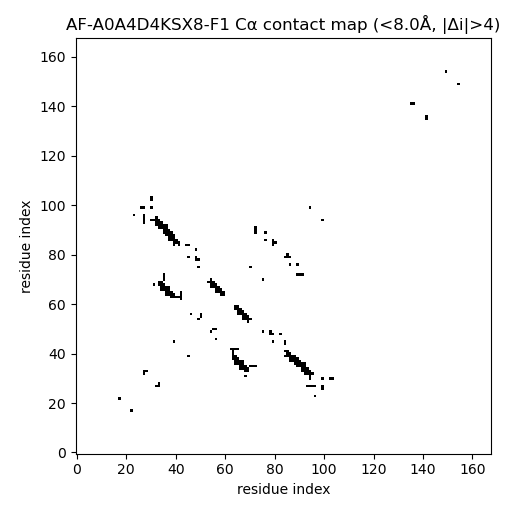.00 96.81 87 LEU A CA 1
ATOM 652 C C . LEU A 1 87 ? -5.972 4.439 18.610 1.00 96.81 87 LEU A C 1
ATOM 654 O O . LEU A 1 87 ? -6.972 5.051 18.981 1.00 96.81 87 LEU A O 1
ATOM 658 N N . PHE A 1 88 ? -4.836 5.043 18.281 1.00 97.00 88 PHE A N 1
ATOM 659 C CA . PHE A 1 88 ? -4.666 6.494 18.213 1.00 97.00 88 PHE A CA 1
ATOM 660 C C . PHE A 1 88 ? -5.036 7.037 16.835 1.00 97.00 88 PHE A C 1
ATOM 662 O O . PHE A 1 88 ? -5.561 8.140 16.720 1.00 97.00 88 PHE A O 1
ATOM 669 N N . GLU A 1 89 ? -4.799 6.241 15.794 1.00 96.81 89 GLU A N 1
ATOM 670 C CA . GLU A 1 89 ? -5.203 6.539 14.427 1.00 96.81 89 GLU A CA 1
ATOM 671 C C . GLU A 1 89 ? -5.687 5.256 13.756 1.00 96.81 89 GLU A C 1
ATOM 673 O O . GLU A 1 89 ? -5.104 4.184 13.942 1.00 96.81 89 GLU A O 1
ATOM 678 N N . LEU A 1 90 ? -6.750 5.381 12.967 1.00 96.88 90 LEU A N 1
ATOM 679 C CA . LEU A 1 90 ? -7.254 4.309 12.128 1.00 96.88 90 LEU A CA 1
ATOM 680 C C . LEU A 1 90 ? -7.832 4.914 10.846 1.00 96.88 90 LEU A C 1
ATOM 682 O O . LEU A 1 90 ? -8.974 5.373 10.821 1.00 96.88 90 LEU A O 1
ATOM 686 N N . SER A 1 91 ? -7.021 4.959 9.794 1.00 93.56 91 SER A N 1
ATOM 687 C CA . SER A 1 91 ? -7.333 5.686 8.561 1.00 93.56 91 SER A CA 1
ATOM 688 C C . SER A 1 91 ? -7.094 4.812 7.332 1.00 93.56 91 SER A C 1
ATOM 690 O O . SER A 1 91 ? -6.153 4.023 7.276 1.00 93.56 91 SER A O 1
ATOM 692 N N . ARG A 1 92 ? -7.975 4.915 6.329 1.00 90.88 92 ARG A N 1
ATOM 693 C CA . ARG A 1 92 ? -7.731 4.274 5.029 1.00 90.88 92 ARG A CA 1
ATOM 694 C C . ARG A 1 92 ? -6.720 5.100 4.250 1.00 90.88 92 ARG A C 1
ATOM 696 O O . ARG A 1 92 ? -6.850 6.321 4.183 1.00 90.88 92 ARG A O 1
ATOM 703 N N . ARG A 1 93 ? -5.752 4.431 3.633 1.00 85.12 93 ARG A N 1
ATOM 704 C CA . ARG A 1 93 ? -4.835 5.018 2.662 1.00 85.12 93 ARG A CA 1
ATOM 705 C C . ARG A 1 93 ? -5.159 4.439 1.297 1.00 85.12 93 ARG A C 1
ATOM 707 O O . ARG A 1 93 ? -4.959 3.253 1.062 1.00 85.12 93 ARG A O 1
ATOM 714 N N . THR A 1 94 ? -5.640 5.299 0.413 1.00 74.31 94 THR A N 1
ATOM 715 C CA . THR A 1 94 ? -5.780 4.987 -1.006 1.00 74.31 94 THR A CA 1
ATOM 716 C C . THR A 1 94 ? -4.589 5.553 -1.752 1.00 74.31 94 THR A C 1
ATOM 718 O O . THR A 1 94 ? -4.252 6.727 -1.576 1.00 74.31 94 THR A O 1
ATOM 721 N N . VAL A 1 95 ? -3.964 4.744 -2.596 1.00 74.06 95 VAL A N 1
ATOM 722 C CA . VAL A 1 95 ? -2.974 5.242 -3.553 1.00 74.06 95 VAL A CA 1
ATOM 723 C C . VAL A 1 95 ? -3.742 5.903 -4.701 1.00 74.06 95 VAL A C 1
ATOM 725 O O . VAL A 1 95 ? -4.809 5.425 -5.094 1.00 74.06 95 VAL A O 1
ATOM 728 N N . SER A 1 96 ? -3.264 7.044 -5.203 1.00 74.31 96 SER A N 1
ATOM 729 C CA . SER A 1 96 ? -3.900 7.681 -6.361 1.00 74.31 96 SER A CA 1
ATOM 730 C C . SER A 1 96 ? -3.677 6.833 -7.617 1.00 74.31 96 SER A C 1
ATOM 732 O O . SER A 1 96 ? -2.671 6.136 -7.734 1.00 74.31 96 SER A O 1
ATOM 734 N N . LEU A 1 97 ? -4.590 6.923 -8.588 1.00 75.44 97 LEU A N 1
ATOM 735 C CA . LEU A 1 97 ? -4.429 6.241 -9.877 1.00 75.44 97 LEU A CA 1
ATOM 736 C C . LEU A 1 9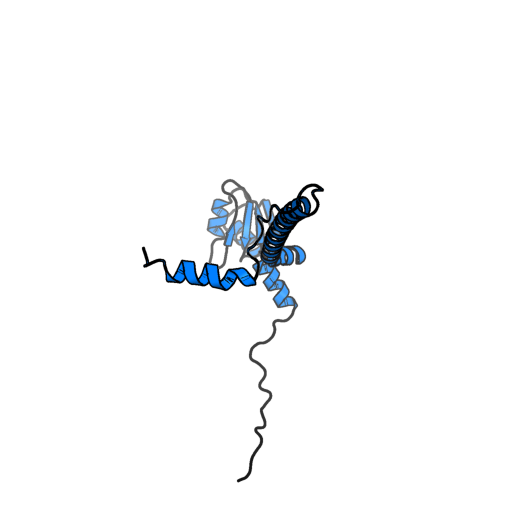7 ? -3.139 6.662 -10.589 1.00 75.44 97 LEU A C 1
ATOM 738 O O . LEU A 1 97 ? -2.448 5.828 -11.160 1.00 75.44 97 LEU A O 1
ATOM 742 N N . GLU A 1 98 ? -2.808 7.952 -10.541 1.00 80.50 98 GLU A N 1
ATOM 743 C CA . GLU A 1 98 ? -1.557 8.461 -11.097 1.00 80.50 98 GLU A CA 1
ATOM 744 C C . GLU A 1 98 ? -0.355 7.770 -10.450 1.00 80.50 98 GLU A C 1
ATOM 746 O O . GLU A 1 98 ? 0.508 7.276 -11.164 1.00 80.50 98 GLU A O 1
ATOM 751 N N . ALA A 1 99 ? -0.316 7.677 -9.118 1.00 75.94 99 ALA A N 1
ATOM 752 C CA . ALA A 1 99 ? 0.783 7.023 -8.419 1.00 75.94 99 ALA A CA 1
ATOM 753 C C . ALA A 1 99 ? 0.871 5.529 -8.769 1.00 75.94 99 ALA A C 1
ATOM 755 O O . ALA A 1 99 ? 1.950 5.056 -9.112 1.00 75.94 99 ALA A O 1
ATOM 756 N N . ALA A 1 100 ? -0.263 4.819 -8.795 1.00 76.25 100 ALA A N 1
ATOM 757 C CA . ALA A 1 100 ? -0.316 3.418 -9.214 1.00 76.25 100 ALA A CA 1
ATOM 758 C C . ALA A 1 100 ? 0.185 3.222 -10.659 1.00 76.25 100 ALA A C 1
ATOM 760 O O . ALA A 1 100 ? 0.952 2.305 -10.949 1.00 76.25 100 ALA A O 1
ATOM 761 N N . PHE A 1 101 ? -0.197 4.118 -11.573 1.00 79.62 101 PHE A N 1
ATOM 762 C CA . PHE A 1 101 ? 0.267 4.103 -12.959 1.00 79.62 101 PHE A CA 1
ATOM 763 C C . PHE A 1 101 ? 1.767 4.421 -13.085 1.00 79.62 101 PHE A C 1
ATOM 765 O O . PHE A 1 101 ? 2.476 3.808 -13.889 1.00 79.62 101 PHE A O 1
ATOM 772 N N . MET A 1 102 ? 2.272 5.368 -12.292 1.00 84.25 102 MET A N 1
ATOM 773 C CA . MET A 1 102 ? 3.695 5.714 -12.263 1.00 84.25 102 MET A CA 1
ATOM 774 C C . MET A 1 102 ? 4.544 4.556 -11.737 1.00 84.25 102 MET A C 1
ATOM 776 O O . MET A 1 102 ? 5.620 4.312 -12.279 1.00 84.25 102 MET A O 1
ATOM 780 N N . ASP A 1 103 ? 4.057 3.817 -10.739 1.00 80.56 103 ASP A N 1
ATOM 781 C CA . ASP A 1 103 ? 4.736 2.619 -10.245 1.00 80.56 103 ASP A CA 1
ATOM 782 C C . ASP A 1 103 ? 4.734 1.497 -11.287 1.00 80.56 103 ASP A C 1
ATOM 784 O O . ASP A 1 103 ? 5.792 0.935 -11.563 1.00 80.56 103 ASP A O 1
ATOM 788 N N . LEU A 1 104 ? 3.604 1.242 -11.958 1.00 79.81 104 LEU A N 1
ATOM 789 C CA . LEU A 1 104 ? 3.516 0.227 -13.017 1.00 79.81 104 LEU A CA 1
ATOM 790 C C . LEU A 1 104 ? 4.488 0.489 -14.182 1.00 79.81 104 LEU A C 1
ATOM 792 O O . LEU A 1 104 ? 5.013 -0.440 -14.791 1.00 79.81 104 LEU A O 1
ATOM 796 N N . THR A 1 105 ? 4.717 1.757 -14.529 1.00 85.50 105 THR A N 1
ATOM 797 C CA . THR A 1 105 ? 5.563 2.140 -15.674 1.00 85.50 105 THR A CA 1
ATOM 798 C C . THR A 1 105 ? 7.023 2.407 -15.310 1.00 85.50 105 THR A C 1
ATOM 800 O O . THR A 1 105 ? 7.832 2.692 -16.200 1.00 85.50 105 THR A O 1
ATOM 803 N N . ARG A 1 106 ? 7.380 2.289 -14.025 1.00 87.38 106 ARG A N 1
ATOM 804 C CA . ARG A 1 106 ? 8.724 2.560 -13.503 1.00 87.38 106 ARG A CA 1
ATOM 805 C C . ARG A 1 106 ? 9.791 1.736 -14.215 1.00 87.38 106 ARG A C 1
ATOM 807 O O . ARG A 1 106 ? 10.695 2.318 -14.810 1.00 87.38 106 ARG A O 1
ATOM 814 N N . ASP A 1 107 ? 9.629 0.418 -14.249 1.00 84.06 107 ASP A N 1
ATOM 815 C CA . ASP A 1 107 ? 10.619 -0.502 -14.822 1.00 84.06 107 ASP A CA 1
ATOM 816 C C . ASP A 1 107 ? 10.845 -0.245 -16.318 1.00 84.06 107 ASP A C 1
ATOM 818 O O . ASP A 1 107 ? 11.977 -0.217 -16.803 1.00 84.06 107 ASP A O 1
ATOM 822 N N . ALA A 1 108 ? 9.766 0.015 -17.064 1.00 87.25 108 ALA A N 1
ATOM 823 C CA . ALA A 1 108 ? 9.848 0.330 -18.488 1.00 87.25 108 ALA A CA 1
ATOM 824 C C . ALA A 1 108 ? 10.594 1.650 -18.740 1.00 87.25 108 ALA A C 1
ATOM 826 O O . ALA A 1 108 ? 11.400 1.754 -19.669 1.00 87.25 108 ALA A O 1
ATOM 827 N N . LYS A 1 109 ? 10.351 2.662 -17.900 1.00 91.31 109 LYS A N 1
ATOM 828 C CA . LYS A 1 109 ? 11.047 3.950 -17.966 1.00 91.31 109 LYS A CA 1
ATOM 829 C C . LYS A 1 109 ? 12.528 3.808 -17.614 1.00 91.31 109 LYS A C 1
ATOM 831 O O . LYS A 1 109 ? 13.366 4.408 -18.283 1.00 91.31 109 LYS A O 1
ATOM 836 N N . GLU A 1 110 ? 12.855 3.022 -16.594 1.00 91.06 110 GLU A N 1
ATOM 837 C CA . GLU A 1 110 ? 14.237 2.738 -16.196 1.00 91.06 110 GLU A CA 1
ATOM 838 C C . GLU A 1 110 ? 15.001 2.005 -17.300 1.00 91.06 110 GLU A C 1
ATOM 840 O O . GLU A 1 110 ? 16.099 2.428 -17.669 1.00 91.06 110 GLU A O 1
ATOM 845 N N . ALA A 1 111 ? 14.387 0.989 -17.911 1.00 90.81 111 ALA A N 1
ATOM 846 C CA . ALA A 1 111 ? 14.958 0.295 -19.060 1.00 90.81 111 ALA A CA 1
ATOM 847 C C . ALA A 1 111 ? 15.231 1.253 -20.233 1.00 90.81 111 ALA A C 1
ATOM 849 O O . ALA A 1 111 ? 16.306 1.215 -20.832 1.00 90.81 111 ALA A O 1
ATOM 850 N N . LEU A 1 112 ? 14.291 2.154 -20.542 1.00 94.94 112 LEU A N 1
ATOM 851 C CA . LEU A 1 112 ? 14.459 3.122 -21.626 1.00 94.94 112 LEU A CA 1
ATOM 852 C C . LEU A 1 112 ? 15.572 4.141 -21.336 1.00 94.94 112 LEU A C 1
ATOM 854 O O . LEU A 1 112 ? 16.328 4.493 -22.243 1.00 94.94 112 LEU A O 1
ATOM 858 N N . ASN A 1 113 ? 15.696 4.590 -20.085 1.00 95.62 113 ASN A N 1
ATOM 859 C CA . ASN A 1 113 ? 16.783 5.475 -19.666 1.00 95.62 113 ASN A CA 1
ATOM 860 C C . ASN A 1 113 ? 18.143 4.796 -19.839 1.00 95.62 113 ASN A C 1
ATOM 862 O O . ASN A 1 113 ? 19.030 5.388 -20.450 1.00 95.62 113 ASN A O 1
ATOM 866 N N . LEU A 1 114 ? 18.272 3.545 -19.385 1.00 96.81 114 LEU A N 1
ATOM 867 C CA . LEU A 1 114 ? 19.506 2.773 -19.514 1.00 96.81 114 LEU A CA 1
ATOM 868 C C . LEU A 1 114 ? 19.916 2.616 -20.984 1.00 96.81 114 LEU A C 1
ATOM 870 O O . LEU A 1 114 ? 21.051 2.918 -21.346 1.00 96.81 114 LEU A O 1
ATOM 874 N N . ILE A 1 115 ? 18.975 2.222 -21.849 1.00 95.69 115 ILE A N 1
ATOM 875 C CA . ILE A 1 115 ? 19.214 2.106 -23.296 1.00 95.69 115 ILE A CA 1
ATOM 876 C C . ILE A 1 115 ? 19.655 3.452 -23.884 1.00 95.69 115 ILE A C 1
ATOM 878 O O . ILE A 1 115 ? 20.602 3.517 -24.670 1.00 95.69 115 ILE A O 1
ATOM 882 N N . GLY A 1 116 ? 18.977 4.538 -23.507 1.00 95.38 116 GLY A N 1
ATOM 883 C CA . GLY A 1 116 ? 19.298 5.878 -23.984 1.00 95.38 116 GLY A CA 1
ATOM 884 C C . GLY A 1 116 ? 20.676 6.366 -23.535 1.00 95.38 116 GLY A C 1
ATOM 885 O O . GLY A 1 116 ? 21.363 7.033 -24.310 1.00 95.38 116 GLY A O 1
ATOM 886 N N . ASP A 1 117 ? 21.085 6.045 -22.309 1.00 97.19 117 ASP A N 1
ATOM 887 C CA . ASP A 1 117 ? 22.403 6.384 -21.770 1.00 97.19 117 ASP A CA 1
ATOM 888 C C . ASP A 1 117 ? 23.512 5.626 -22.499 1.00 97.19 117 ASP A C 1
ATOM 890 O O . ASP A 1 117 ? 24.451 6.262 -22.984 1.00 97.19 117 ASP A O 1
ATOM 894 N N . THR A 1 118 ? 23.367 4.308 -22.670 1.00 96.81 118 THR A N 1
ATOM 895 C CA . THR A 1 118 ? 24.331 3.496 -23.427 1.00 96.81 118 THR A CA 1
ATOM 896 C C . THR A 1 118 ? 24.439 3.974 -24.874 1.00 96.81 118 THR A C 1
ATOM 898 O O . THR A 1 118 ? 25.536 4.248 -25.350 1.00 96.81 118 THR A O 1
ATOM 901 N N . GLY A 1 119 ? 23.312 4.201 -25.556 1.00 96.62 119 GLY A N 1
ATOM 902 C CA . GLY A 1 119 ? 23.332 4.709 -26.929 1.00 96.62 119 GLY A CA 1
ATOM 903 C C . GLY A 1 119 ? 24.018 6.076 -27.052 1.00 96.62 119 GLY A C 1
ATOM 904 O O . GLY A 1 119 ? 24.786 6.308 -27.986 1.00 96.62 119 GLY A O 1
ATOM 905 N N . ARG A 1 120 ? 23.792 6.992 -26.098 1.00 97.69 120 ARG A N 1
ATOM 906 C CA . ARG A 1 120 ? 24.479 8.296 -26.070 1.00 97.69 120 ARG A CA 1
ATOM 907 C C . ARG A 1 120 ? 25.977 8.160 -25.802 1.00 97.69 120 ARG A C 1
ATOM 909 O O . ARG A 1 120 ? 26.748 8.924 -26.386 1.00 97.69 120 ARG A O 1
ATOM 916 N N . GLN A 1 121 ? 26.379 7.226 -24.945 1.00 97.31 121 GLN A N 1
ATOM 917 C CA . GLN A 1 121 ? 27.784 6.943 -24.673 1.00 97.31 121 GLN A CA 1
ATOM 918 C C . GLN A 1 121 ? 28.489 6.418 -25.929 1.00 97.31 121 GLN A C 1
ATOM 920 O O . GLN A 1 121 ? 29.455 7.038 -26.376 1.00 97.31 121 GLN A O 1
ATOM 925 N N . ASP A 1 122 ? 27.955 5.366 -26.548 1.00 97.12 122 ASP A N 1
ATOM 926 C CA . ASP A 1 122 ? 28.551 4.719 -27.721 1.00 97.12 122 ASP A CA 1
ATOM 927 C C . ASP A 1 122 ? 28.678 5.695 -28.898 1.00 97.12 122 ASP A C 1
ATOM 929 O O . ASP A 1 122 ? 29.734 5.825 -29.522 1.00 97.12 122 ASP A O 1
ATOM 933 N N . LEU A 1 123 ? 27.621 6.467 -29.176 1.00 97.69 123 LEU A N 1
ATOM 934 C CA . LEU A 1 123 ? 27.660 7.501 -30.214 1.00 97.69 123 LEU A CA 1
ATOM 935 C C . LEU A 1 123 ? 28.668 8.614 -29.883 1.00 97.69 123 LEU A C 1
ATOM 937 O O . LEU A 1 123 ? 29.290 9.184 -30.785 1.00 97.69 123 LEU A O 1
ATOM 941 N N . GLY A 1 124 ? 28.852 8.924 -28.599 1.00 96.44 124 GLY A N 1
ATOM 942 C CA . GLY A 1 124 ? 29.870 9.855 -28.122 1.00 96.44 124 GLY A CA 1
ATOM 943 C C . GLY A 1 124 ? 31.292 9.360 -28.387 1.00 96.44 124 GLY A C 1
ATOM 944 O O . GLY A 1 124 ? 32.133 10.145 -28.841 1.00 96.44 124 GLY A O 1
ATOM 945 N N . GLU A 1 125 ? 31.548 8.074 -28.155 1.00 97.25 125 GLU A N 1
ATOM 946 C CA . GLU A 1 125 ? 32.830 7.421 -28.435 1.00 97.25 125 GLU A CA 1
ATOM 947 C C . GLU A 1 125 ? 33.116 7.362 -29.937 1.00 97.25 125 GLU A C 1
ATOM 949 O O . GLU A 1 125 ? 34.181 7.802 -30.376 1.00 97.25 125 GLU A O 1
ATOM 954 N N . LEU A 1 126 ? 32.142 6.937 -30.746 1.00 97.00 126 LEU A N 1
ATOM 955 C CA . LEU A 1 126 ? 32.275 6.904 -32.205 1.00 97.00 126 LEU A CA 1
ATOM 956 C C . LEU A 1 126 ? 32.584 8.290 -32.776 1.00 97.00 126 LEU A C 1
ATOM 958 O O . LEU A 1 126 ? 33.502 8.443 -33.582 1.00 97.00 126 LEU A O 1
ATOM 962 N N . ARG A 1 127 ? 31.876 9.329 -32.318 1.00 96.00 127 ARG A N 1
ATOM 963 C CA . ARG A 1 127 ? 32.145 10.712 -32.735 1.00 96.00 127 ARG A CA 1
ATOM 964 C C . ARG A 1 127 ? 33.562 11.153 -32.371 1.00 96.00 127 ARG A C 1
ATOM 966 O O . ARG A 1 127 ? 34.193 11.860 -33.153 1.00 96.00 127 ARG A O 1
ATOM 973 N N . ARG A 1 128 ? 34.064 10.756 -31.199 1.00 94.00 128 ARG A N 1
AT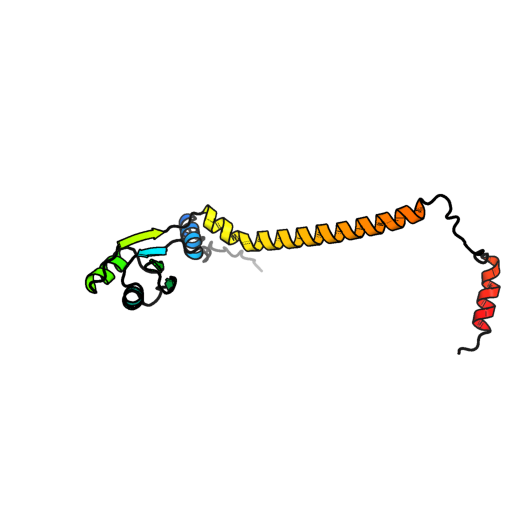OM 974 C CA . ARG A 1 128 ? 35.435 11.065 -30.774 1.00 94.00 128 ARG A CA 1
ATOM 975 C C . ARG A 1 128 ? 36.460 10.386 -31.685 1.00 94.00 128 ARG A C 1
ATOM 977 O O . ARG A 1 128 ? 37.372 11.063 -32.146 1.00 94.00 128 ARG A O 1
ATOM 984 N N . VAL A 1 129 ? 36.289 9.097 -31.983 1.00 94.94 129 VAL A N 1
ATOM 985 C CA . VAL A 1 129 ? 37.176 8.345 -32.892 1.00 94.94 129 VAL A CA 1
ATOM 986 C C . VAL A 1 129 ? 37.183 8.962 -34.289 1.00 94.94 129 VAL A C 1
ATOM 988 O O . VAL A 1 129 ? 38.248 9.220 -34.845 1.00 94.94 129 VAL A O 1
ATOM 99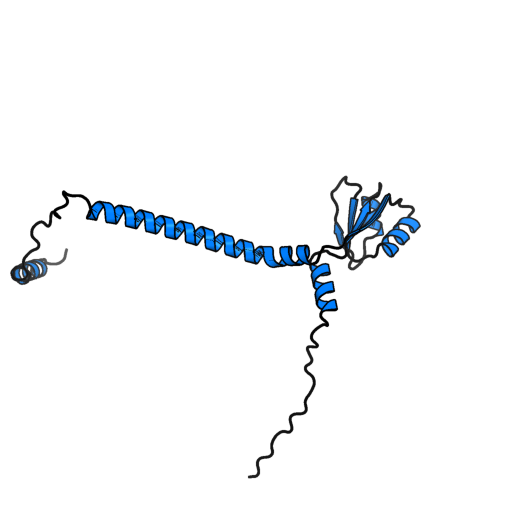1 N N . LEU A 1 130 ? 36.004 9.266 -34.836 1.00 93.44 130 LEU A N 1
ATOM 992 C CA . LEU A 1 130 ? 35.885 9.928 -36.136 1.00 93.44 130 LEU A CA 1
ATOM 993 C C . LEU A 1 130 ? 36.537 11.317 -36.141 1.00 93.44 130 LEU A C 1
ATOM 995 O O . LEU A 1 130 ? 37.123 11.706 -37.147 1.00 93.44 130 LEU A O 1
ATOM 999 N N . GLY A 1 131 ? 36.483 12.046 -35.023 1.00 91.38 131 GLY A N 1
ATOM 1000 C CA . GLY A 1 131 ? 37.192 13.315 -34.853 1.00 91.38 131 GLY A CA 1
ATOM 1001 C C . GLY A 1 131 ? 38.710 13.172 -34.988 1.00 91.38 131 GLY A C 1
ATOM 1002 O O . GLY A 1 131 ? 39.318 13.932 -35.734 1.00 91.38 131 GLY A O 1
ATOM 1003 N N . VAL A 1 132 ? 39.303 12.161 -34.344 1.00 90.00 132 VAL A N 1
ATOM 1004 C CA . VAL A 1 132 ? 40.748 11.871 -34.436 1.00 90.00 132 VAL A CA 1
ATOM 1005 C C . VAL A 1 132 ? 41.144 11.477 -35.859 1.00 90.00 132 VAL A C 1
ATOM 1007 O O . VAL A 1 132 ? 42.114 11.998 -36.401 1.00 90.00 132 VAL A O 1
ATOM 1010 N N . LEU A 1 133 ? 40.375 10.585 -36.494 1.00 85.50 133 LEU A N 1
ATOM 1011 C CA . LEU A 1 133 ? 40.644 10.164 -37.873 1.00 85.50 133 LEU A CA 1
ATOM 1012 C C . LEU A 1 133 ? 40.547 11.334 -38.858 1.00 85.50 133 LEU A C 1
ATOM 1014 O O . LEU A 1 133 ? 41.326 11.413 -39.806 1.00 85.50 133 LEU A O 1
ATOM 1018 N N . ARG A 1 134 ? 39.624 12.268 -38.616 1.00 79.44 134 ARG A N 1
ATOM 1019 C CA . ARG A 1 134 ? 39.501 13.488 -39.411 1.00 79.44 134 ARG A CA 1
ATOM 1020 C C . ARG A 1 134 ? 40.682 14.444 -39.208 1.00 79.44 134 ARG A C 1
ATOM 1022 O O . ARG A 1 134 ? 41.141 15.028 -40.177 1.00 79.44 134 ARG A O 1
ATOM 1029 N N . GLU A 1 135 ? 41.195 14.590 -37.990 1.00 71.19 135 GLU A N 1
ATOM 1030 C CA . GLU A 1 135 ? 42.355 15.448 -37.692 1.00 71.19 135 GLU A CA 1
ATOM 1031 C C . GLU A 1 135 ? 43.651 14.948 -38.361 1.00 71.19 135 GLU A C 1
ATOM 1033 O O . GLU A 1 135 ? 44.455 15.747 -38.848 1.00 71.19 135 GLU A O 1
ATOM 1038 N N . VAL A 1 136 ? 43.817 13.624 -38.473 1.00 60.38 136 VAL A N 1
ATOM 1039 C CA . VAL A 1 136 ? 44.898 13.003 -39.262 1.00 60.38 136 VAL A CA 1
ATOM 1040 C C . VAL A 1 136 ? 44.737 13.298 -40.757 1.00 60.38 136 VAL A C 1
ATOM 1042 O O . VAL A 1 136 ? 45.726 13.561 -41.436 1.00 60.38 136 VAL A O 1
ATOM 1045 N N . ALA A 1 137 ? 43.504 13.290 -41.268 1.00 59.75 137 ALA A N 1
ATOM 1046 C CA . ALA A 1 137 ? 43.224 13.609 -42.668 1.00 59.75 137 ALA A CA 1
ATOM 1047 C C . ALA A 1 137 ? 43.401 15.107 -43.001 1.00 59.75 137 ALA A C 1
ATOM 1049 O O . ALA A 1 137 ? 43.778 15.431 -44.123 1.00 59.75 137 ALA A O 1
ATOM 1050 N N . ASP A 1 138 ? 43.160 16.005 -42.038 1.00 63.06 138 ASP A N 1
ATOM 1051 C CA . ASP A 1 138 ? 43.186 17.467 -42.227 1.00 63.06 138 ASP A CA 1
ATOM 1052 C C . ASP A 1 138 ? 44.549 18.124 -41.867 1.00 63.06 138 ASP A C 1
ATOM 1054 O O . ASP A 1 138 ? 44.698 19.343 -41.980 1.00 63.06 138 ASP A O 1
ATOM 1058 N N . SER A 1 139 ? 45.570 17.364 -41.445 1.00 52.97 139 SER A N 1
ATOM 1059 C CA . SER A 1 139 ? 46.898 17.911 -41.101 1.00 52.97 139 SER A CA 1
ATOM 1060 C C . SER A 1 139 ? 47.709 18.316 -42.356 1.00 52.97 139 SER A C 1
ATOM 1062 O O . SER A 1 139 ? 48.025 17.448 -43.172 1.00 52.97 139 SER A O 1
ATOM 1064 N N . PRO A 1 140 ? 48.148 19.589 -42.515 1.00 55.00 140 PRO A N 1
ATOM 1065 C CA . PRO A 1 140 ? 48.744 20.124 -43.757 1.00 55.00 140 PRO A CA 1
ATOM 1066 C C . PRO A 1 140 ? 50.194 19.685 -44.052 1.00 55.00 140 PRO A C 1
ATOM 1068 O O . PRO A 1 140 ? 50.901 20.322 -44.829 1.00 55.00 140 PRO A O 1
ATOM 1071 N N . SER A 1 141 ? 50.645 18.578 -43.471 1.00 51.62 141 SER A N 1
ATOM 1072 C CA . SER A 1 141 ? 51.908 17.922 -43.824 1.00 51.62 141 SER A CA 1
ATOM 1073 C C . SER A 1 141 ? 51.828 16.419 -43.562 1.00 51.62 141 SER A C 1
ATOM 1075 O O . SER A 1 141 ? 52.666 15.847 -42.872 1.00 51.62 141 SER A O 1
ATOM 1077 N N . SER A 1 142 ? 50.777 15.782 -44.073 1.00 48.94 142 SER A N 1
ATOM 1078 C CA . SER A 1 142 ? 50.734 14.335 -44.284 1.00 48.94 142 SER A CA 1
ATOM 1079 C C . SER A 1 142 ? 50.578 14.069 -45.777 1.00 48.94 142 SER A C 1
ATOM 1081 O O . SER A 1 142 ? 49.533 13.622 -46.239 1.00 48.94 142 SER A O 1
ATOM 1083 N N . GLU A 1 143 ? 51.630 14.344 -46.554 1.00 46.19 143 GLU A N 1
ATOM 1084 C CA . GLU A 1 143 ? 51.840 13.498 -47.726 1.00 46.19 143 GLU A CA 1
ATOM 1085 C C . GLU A 1 143 ? 51.995 12.078 -47.176 1.00 46.19 143 GLU A C 1
ATOM 1087 O O . GLU A 1 143 ? 52.849 11.860 -46.306 1.00 46.19 143 GLU A O 1
ATOM 1092 N N . PRO A 1 144 ? 51.146 11.119 -47.570 1.00 52.88 144 PRO A N 1
ATOM 1093 C CA . PRO A 1 144 ? 51.337 9.763 -47.110 1.00 52.88 144 PRO A CA 1
ATOM 1094 C C . PRO A 1 144 ? 52.719 9.345 -47.614 1.00 52.88 144 PRO A C 1
ATOM 1096 O O . PRO A 1 144 ? 52.977 9.395 -48.816 1.00 52.88 144 PRO A O 1
ATOM 1099 N N . LEU A 1 145 ? 53.623 8.956 -46.707 1.00 47.28 145 LEU A N 1
ATOM 1100 C CA . LEU A 1 145 ? 54.867 8.268 -47.058 1.00 47.28 145 LEU A CA 1
ATOM 1101 C C . LEU A 1 145 ? 54.505 6.869 -47.580 1.00 47.28 145 LEU A C 1
ATOM 1103 O O . LEU A 1 145 ? 54.809 5.841 -46.977 1.00 47.28 145 LEU A O 1
ATOM 1107 N N . LEU A 1 146 ? 53.819 6.844 -48.722 1.00 49.16 146 LEU A N 1
ATOM 1108 C CA . LEU A 1 146 ? 53.784 5.734 -49.643 1.00 49.16 146 LEU A CA 1
ATOM 1109 C C . LEU A 1 146 ? 55.218 5.635 -50.153 1.00 49.16 146 LEU A C 1
ATOM 1111 O O . LEU A 1 146 ? 55.602 6.274 -51.130 1.00 49.16 146 LEU A O 1
ATOM 1115 N N . SER A 1 147 ? 56.035 4.849 -49.451 1.00 55.94 147 SER A N 1
ATOM 1116 C CA . SER A 1 147 ? 57.167 4.203 -50.119 1.00 55.94 147 SER A CA 1
ATOM 1117 C C . SER A 1 147 ? 56.586 3.615 -51.406 1.00 55.94 147 SER A C 1
ATOM 1119 O O . SER A 1 147 ? 55.531 2.980 -51.293 1.00 55.94 147 SER A O 1
ATOM 1121 N N . PRO A 1 148 ? 57.148 3.911 -52.594 1.00 60.69 148 PRO A N 1
ATOM 1122 C CA . PRO A 1 148 ? 56.439 3.725 -53.853 1.00 60.69 148 PRO A CA 1
ATOM 1123 C C . PRO A 1 148 ? 55.860 2.317 -53.890 1.00 60.69 148 PRO A C 1
ATOM 1125 O O . PRO A 1 148 ? 56.596 1.335 -53.763 1.00 60.69 148 PRO A O 1
ATOM 1128 N N . GLN A 1 149 ? 54.529 2.235 -53.955 1.00 60.78 149 GLN A N 1
ATOM 1129 C CA . GLN A 1 149 ? 53.884 0.952 -54.162 1.00 60.78 149 GLN A CA 1
ATOM 1130 C C . GLN A 1 149 ? 54.405 0.415 -55.498 1.00 60.78 149 GLN A C 1
ATOM 1132 O O . GLN A 1 149 ? 54.483 1.192 -56.453 1.00 60.78 149 GLN A O 1
ATOM 1137 N N . PRO A 1 150 ? 54.809 -0.864 -55.557 1.00 63.28 150 PRO A N 1
ATOM 1138 C CA . PRO A 1 150 ? 55.260 -1.467 -56.802 1.00 63.28 150 PRO A CA 1
ATOM 1139 C C . PRO A 1 150 ? 54.186 -1.266 -57.875 1.00 63.28 150 PRO A C 1
ATOM 1141 O O . PRO A 1 150 ? 52.992 -1.417 -57.593 1.00 63.28 150 PRO A O 1
ATOM 1144 N N . ASP A 1 151 ? 54.610 -0.878 -59.077 1.00 64.31 151 ASP A N 1
ATOM 1145 C CA . ASP A 1 151 ? 53.693 -0.658 -60.194 1.00 64.31 151 ASP A CA 1
ATOM 1146 C C . ASP A 1 151 ? 53.106 -2.018 -60.619 1.00 64.31 151 ASP A C 1
ATOM 1148 O O . ASP A 1 151 ? 53.659 -3.080 -60.330 1.00 64.31 151 ASP A O 1
ATOM 1152 N N . ILE A 1 152 ? 51.966 -2.028 -61.306 1.00 67.31 152 ILE A N 1
ATOM 1153 C CA . ILE A 1 152 ? 51.281 -3.258 -61.732 1.00 67.31 152 ILE A CA 1
ATOM 1154 C C . ILE A 1 152 ? 52.182 -4.156 -62.600 1.00 67.31 152 ILE A C 1
ATOM 1156 O O . ILE A 1 152 ? 52.006 -5.373 -62.636 1.00 67.31 152 ILE A O 1
ATOM 1160 N N . VAL A 1 153 ? 53.185 -3.565 -63.254 1.00 65.25 153 VAL A N 1
ATOM 1161 C CA . VAL A 1 153 ? 54.224 -4.264 -64.024 1.00 65.25 153 VAL A CA 1
ATOM 1162 C C . VAL A 1 153 ? 55.219 -5.052 -63.159 1.00 65.25 153 VAL A C 1
ATOM 1164 O O . VAL A 1 153 ? 55.855 -5.971 -63.668 1.00 65.25 153 VAL A O 1
ATOM 1167 N N . ASP A 1 154 ? 55.298 -4.786 -61.854 1.00 68.38 154 ASP A N 1
ATOM 1168 C CA . ASP A 1 154 ? 56.166 -5.496 -60.903 1.00 68.38 154 ASP A CA 1
ATOM 1169 C C . ASP A 1 154 ? 55.475 -6.708 -60.240 1.00 68.38 154 ASP A C 1
ATOM 1171 O O . ASP A 1 154 ? 56.112 -7.474 -59.505 1.00 68.38 154 ASP A O 1
ATOM 1175 N N . ILE A 1 155 ? 54.178 -6.932 -60.508 1.00 72.62 155 ILE A N 1
ATOM 1176 C CA . ILE A 1 155 ? 53.402 -8.053 -59.939 1.00 72.62 155 ILE A CA 1
ATOM 1177 C C . ILE A 1 155 ? 54.012 -9.407 -60.307 1.00 72.62 155 ILE A C 1
ATOM 1179 O O . ILE A 1 155 ? 54.055 -10.304 -59.461 1.00 72.62 155 ILE A O 1
ATOM 1183 N N . ASP A 1 156 ? 54.520 -9.561 -61.530 1.00 74.81 156 ASP A N 1
ATOM 1184 C CA . ASP A 1 156 ? 55.139 -10.813 -61.973 1.00 74.81 156 ASP A CA 1
ATOM 1185 C C . ASP A 1 156 ? 56.439 -11.111 -61.212 1.00 74.81 156 ASP A C 1
ATOM 1187 O O . ASP A 1 156 ? 56.700 -12.266 -60.862 1.00 74.81 156 ASP A O 1
ATOM 1191 N N . MET A 1 157 ? 57.215 -10.077 -60.866 1.00 72.69 157 MET A N 1
ATOM 1192 C CA . MET A 1 157 ? 58.442 -10.208 -60.075 1.00 72.69 157 MET A CA 1
ATOM 1193 C C . MET A 1 157 ? 58.137 -10.602 -58.621 1.00 72.69 157 MET A C 1
ATOM 1195 O O . MET A 1 157 ? 58.789 -11.485 -58.060 1.00 72.69 157 MET A O 1
ATOM 1199 N N . LEU A 1 158 ? 57.101 -10.008 -58.022 1.00 72.81 158 LEU A N 1
ATOM 1200 C CA . LEU A 1 158 ? 56.612 -10.362 -56.683 1.00 72.81 158 LEU A CA 1
ATOM 1201 C C . LEU A 1 158 ? 56.033 -11.783 -56.638 1.00 72.81 158 LEU A C 1
ATOM 1203 O O . LEU A 1 158 ? 56.333 -12.560 -55.729 1.00 72.81 158 LEU A O 1
ATOM 1207 N N . CYS A 1 159 ? 55.252 -12.153 -57.653 1.00 74.94 159 CYS A N 1
ATOM 1208 C CA . CYS A 1 159 ? 54.704 -13.498 -57.797 1.00 74.94 159 CYS A CA 1
ATOM 1209 C C . CYS A 1 159 ? 55.803 -14.551 -58.004 1.00 74.94 159 CYS A C 1
ATOM 1211 O O . CYS A 1 159 ? 55.663 -15.678 -57.523 1.00 74.94 159 CYS A O 1
ATOM 1213 N N . ALA A 1 160 ? 56.897 -14.202 -58.688 1.00 71.38 160 ALA A N 1
ATOM 1214 C CA . ALA A 1 160 ? 58.067 -15.065 -58.824 1.00 71.38 160 ALA A CA 1
ATOM 1215 C C . ALA A 1 160 ? 58.786 -15.266 -57.479 1.00 71.38 160 ALA A C 1
ATOM 1217 O O . ALA A 1 160 ? 59.064 -16.407 -57.117 1.00 71.38 160 ALA A O 1
ATOM 1218 N N . GLY A 1 161 ? 58.995 -14.196 -56.701 1.00 68.50 161 GLY A N 1
ATOM 1219 C CA . GLY A 1 161 ? 59.640 -14.256 -55.383 1.00 68.50 161 GLY A CA 1
ATOM 1220 C C . GLY A 1 161 ? 58.917 -15.156 -54.371 1.00 68.50 161 GLY A C 1
ATOM 1221 O O . GLY A 1 161 ? 59.559 -15.932 -53.658 1.00 68.50 161 GLY A O 1
ATOM 1222 N N . VAL A 1 162 ? 57.578 -15.125 -54.358 1.00 74.12 162 VAL A N 1
ATOM 1223 C CA . VAL A 1 162 ? 56.750 -16.010 -53.513 1.00 74.12 162 VAL A CA 1
ATOM 1224 C C . VAL A 1 162 ? 56.861 -17.474 -53.947 1.00 74.12 162 VAL A C 1
ATOM 1226 O O . VAL A 1 162 ? 56.946 -18.356 -53.098 1.00 74.12 162 VAL A O 1
ATOM 1229 N N . ARG A 1 163 ? 56.913 -17.755 -55.257 1.00 66.00 163 ARG A N 1
ATOM 1230 C CA . ARG A 1 163 ? 57.059 -19.132 -55.772 1.00 66.00 163 ARG A CA 1
ATOM 1231 C C . ARG A 1 163 ? 58.460 -19.709 -55.564 1.00 66.00 163 ARG A C 1
ATOM 1233 O O . ARG A 1 163 ? 58.601 -20.927 -55.526 1.00 66.00 163 ARG A O 1
ATOM 1240 N N . THR A 1 164 ? 59.483 -18.864 -55.437 1.00 60.75 164 THR A N 1
ATOM 1241 C CA . THR A 1 164 ? 60.861 -19.293 -55.154 1.00 60.75 164 THR A CA 1
ATOM 1242 C C . THR A 1 164 ? 61.173 -19.443 -53.666 1.00 60.75 164 THR A C 1
ATOM 1244 O O . THR A 1 164 ? 62.263 -19.907 -53.348 1.00 60.75 164 THR A O 1
ATOM 1247 N N . SER A 1 165 ? 60.252 -19.097 -52.757 1.00 51.22 165 SER A N 1
ATOM 1248 C CA . SER A 1 165 ? 60.368 -19.488 -51.346 1.00 51.22 165 SER A CA 1
ATOM 1249 C C . SER A 1 165 ? 59.869 -20.927 -51.174 1.00 51.22 165 SER A C 1
ATOM 1251 O O . SER A 1 165 ? 58.667 -21.163 -51.307 1.00 51.22 165 SER A O 1
ATOM 1253 N N . PRO A 1 166 ? 60.731 -21.913 -50.859 1.00 53.44 166 PRO A N 1
ATOM 1254 C CA . PRO A 1 166 ? 60.245 -23.155 -50.285 1.00 53.44 166 PRO A CA 1
ATOM 1255 C C . PRO A 1 166 ? 59.733 -22.814 -48.885 1.00 53.44 166 PRO A C 1
ATOM 1257 O O . PRO A 1 166 ? 60.427 -22.133 -48.131 1.00 53.44 166 PRO A O 1
ATOM 1260 N N . GLY A 1 167 ? 58.509 -23.236 -48.564 1.00 60.81 167 GLY A N 1
ATOM 1261 C CA . GLY A 1 167 ? 57.880 -22.939 -47.280 1.00 60.81 167 GLY A CA 1
ATOM 1262 C C . GLY A 1 167 ? 58.813 -23.202 -46.097 1.00 60.81 167 GLY A C 1
ATOM 1263 O O . GLY A 1 167 ? 59.405 -24.279 -45.995 1.00 60.81 167 GLY A O 1
ATOM 1264 N N . SER A 1 168 ? 58.912 -22.209 -45.217 1.00 43.62 168 SER A N 1
ATOM 1265 C CA . SER A 1 168 ? 59.456 -22.329 -43.870 1.00 43.62 168 SER A CA 1
ATOM 1266 C C . SER A 1 168 ? 58.675 -21.441 -42.920 1.00 43.62 168 SER A C 1
ATOM 1268 O O . SER A 1 168 ? 58.164 -20.393 -43.373 1.00 43.62 168 SER A O 1
#

Secondary structure (DSSP, 8-state):
----------PPPS-PPPPHHHHHHHHHHHTT-SEEEEE-S-HHHHHHHH--TT-EEE--TT-SEEEEESS-HHHHHHHHHHTT---SEEEEEPPPHHHHHHHHTHHHHHHHHHHHHHHHHHHHHHHHHHHHHHHHHH-TT-----PPPPPGGGHHHHHHHHHTS---

Sequence (168 aa):
MRWQPVQQRRQECPIARPEPDLLLAELVREAGGDTVKVATRGPARSRDVLAGPGVDITGQVGSEELHVTGLTTREIGLKAAEHGIPLFELSRRTVSLEAAFMDLTRDAKEALNLIGDTGRQDLGELRRVLGVLREVADSPSSEPLLSPQPDIVDIDMLCAGVRTSPGS

pLDDT: mean 79.13, std 17.37, range [31.44, 98.0]

Solvent-accessible surface area (backbone atoms only — not comparable to full-atom values): 10175 Å² total; per-residue (Å²): 140,83,90,78,83,82,82,76,71,89,67,81,71,92,73,73,74,72,55,71,70,57,52,50,54,47,49,30,47,76,60,56,20,62,25,26,41,38,28,23,94,50,43,70,64,46,49,66,71,64,57,54,93,77,42,50,77,48,63,58,89,94,44,43,48,36,39,31,30,73,54,52,70,65,57,52,51,49,55,31,54,79,69,71,48,70,68,80,40,78,46,81,44,68,56,52,68,68,57,34,51,51,59,72,45,40,65,62,51,52,54,51,49,53,54,52,51,52,53,52,49,54,52,50,51,53,52,52,54,54,49,54,57,47,52,64,73,68,43,98,81,64,75,77,85,66,68,79,73,78,53,83,85,44,48,63,60,54,55,47,55,61,70,69,50,78,90,127

Mean predicted aligned error: 17.76 Å